Protein AF-A0A161MCK2-F1 (afdb_monomer_lite)

Foldseek 3Di:
DVQQVAAEEEAEDEPPDDPLVVVLSVLQCVLSVHHYDYYYCHVVLVVVQVVVCVVPVDRQDAVVRVGDPVSNVVSVLSSQQSQLVVQVVCQACVCVVVVHDDGHFQEAADACVCVVVVVDRVNGSNDTRYYPRHDPDPVVVLVVLVVCCVVSVRVSSVVVSPDDPD

InterPro domains:
  IPR003694 NAD(+) synthetase [PTHR23090] (1-166)
  IPR003694 NAD(+) synthetase [cd00553] (5-166)
  IPR014729 Rossmann-like alpha/beta/alpha sandwich fold [G3DSA:3.40.50.620] (1-166)
  IPR022310 NAD/GMP synthase [PF02540] (7-144)

Radius of gyration: 17.6 Å; chains: 1; bounding box: 42×34×46 Å

Structure (mmCIF, N/CA/C/O backbone):
data_AF-A0A161MCK2-F1
#
_entry.id   AF-A0A161MCK2-F1
#
loop_
_atom_site.group_PDB
_atom_site.id
_atom_site.type_symbol
_atom_site.label_atom_id
_atom_site.label_alt_id
_atom_site.label_comp_id
_atom_site.label_asym_id
_atom_site.label_entity_id
_atom_site.label_seq_id
_atom_site.pdbx_PDB_ins_code
_atom_site.Cartn_x
_atom_site.Cartn_y
_atom_site.Cartn_z
_atom_site.occupancy
_atom_site.B_iso_or_equiv
_atom_site.auth_seq_id
_atom_site.auth_comp_id
_atom_site.auth_asym_id
_atom_site.auth_atom_id
_atom_site.pdbx_PDB_model_num
ATOM 1 N N . GLU A 1 1 ? 3.777 -1.982 -22.006 1.00 86.25 1 GLU A N 1
ATOM 2 C CA . GLU A 1 1 ? 2.713 -2.972 -22.307 1.00 86.25 1 GLU A CA 1
ATOM 3 C C . GLU A 1 1 ? 2.722 -4.190 -21.374 1.00 86.25 1 GLU A C 1
ATOM 5 O O . GLU A 1 1 ? 1.707 -4.445 -20.737 1.00 86.25 1 GLU A O 1
ATOM 10 N N . LEU A 1 2 ? 3.836 -4.929 -21.245 1.00 96.38 2 LEU A N 1
ATOM 11 C CA . LEU A 1 2 ? 3.907 -6.125 -20.385 1.00 96.38 2 LEU A CA 1
ATOM 12 C C . LEU A 1 2 ? 3.595 -5.834 -18.906 1.00 96.38 2 LEU A C 1
ATOM 14 O O . LEU A 1 2 ? 2.805 -6.552 -18.296 1.00 96.38 2 LEU A O 1
ATOM 18 N N . CYS A 1 3 ? 4.174 -4.762 -18.352 1.00 97.06 3 CYS A N 1
ATOM 19 C CA . CYS A 1 3 ? 3.998 -4.368 -16.952 1.00 97.06 3 CYS A CA 1
ATOM 20 C C . CYS A 1 3 ? 2.513 -4.279 -16.561 1.00 97.06 3 CYS A C 1
ATOM 22 O O . CYS A 1 3 ? 2.099 -4.922 -15.609 1.00 97.06 3 CYS A O 1
ATOM 24 N N . GLY A 1 4 ? 1.666 -3.622 -17.355 1.00 95.69 4 GLY A N 1
ATOM 25 C CA . GLY A 1 4 ? 0.238 -3.456 -17.053 1.00 95.69 4 GLY A CA 1
ATOM 26 C C . GLY A 1 4 ? -0.587 -4.745 -17.084 1.00 95.69 4 GLY A C 1
ATOM 27 O O . GLY A 1 4 ? -1.711 -4.772 -16.581 1.00 95.69 4 GLY A O 1
ATOM 28 N N . ARG A 1 5 ? -0.044 -5.835 -17.642 1.00 95.19 5 ARG A N 1
ATOM 29 C CA . ARG A 1 5 ? -0.679 -7.162 -17.610 1.00 95.19 5 ARG A CA 1
ATOM 30 C C . ARG A 1 5 ? -0.344 -7.943 -16.336 1.00 95.19 5 ARG A C 1
ATOM 32 O O . ARG A 1 5 ? -1.135 -8.819 -15.969 1.00 95.19 5 ARG A O 1
ATOM 39 N N . LEU A 1 6 ? 0.793 -7.641 -15.703 1.00 96.31 6 LEU A N 1
ATOM 40 C CA . LEU A 1 6 ? 1.374 -8.394 -14.584 1.00 96.31 6 LEU A CA 1
ATOM 41 C C . LEU A 1 6 ? 1.360 -7.624 -13.262 1.00 96.31 6 LEU A C 1
ATOM 43 O O . LEU A 1 6 ? 1.133 -8.211 -12.211 1.00 96.31 6 LEU A O 1
ATOM 47 N N . PHE A 1 7 ? 1.598 -6.318 -13.312 1.00 97.81 7 PHE A N 1
ATOM 48 C CA . PHE A 1 7 ? 1.810 -5.478 -12.150 1.00 97.81 7 PHE A CA 1
ATOM 49 C C . PHE A 1 7 ? 0.631 -4.534 -11.940 1.00 97.81 7 PHE A C 1
ATOM 51 O O . PHE A 1 7 ? 0.301 -3.698 -12.788 1.00 97.81 7 PHE A O 1
ATOM 58 N N . PHE A 1 8 ? -0.008 -4.696 -10.787 1.00 98.12 8 PHE A N 1
ATOM 59 C CA . PHE A 1 8 ? -1.157 -3.923 -10.351 1.00 98.12 8 PHE A CA 1
ATOM 60 C C . PHE A 1 8 ? -0.716 -3.066 -9.173 1.00 98.12 8 PHE A C 1
ATOM 62 O O . PHE A 1 8 ? -0.243 -3.584 -8.164 1.00 98.12 8 PHE A O 1
ATOM 69 N N . THR A 1 9 ? -0.862 -1.755 -9.306 1.00 98.19 9 THR A N 1
ATOM 70 C CA . THR A 1 9 ? -0.542 -0.799 -8.248 1.00 98.19 9 THR A CA 1
ATOM 71 C C . THR A 1 9 ? -1.832 -0.212 -7.696 1.00 98.19 9 THR A C 1
ATOM 73 O O . THR A 1 9 ? -2.781 0.042 -8.438 1.00 98.19 9 THR A O 1
ATOM 76 N N . CYS A 1 10 ? -1.888 -0.008 -6.382 1.00 97.50 10 CYS A N 1
ATOM 77 C CA . CYS A 1 10 ? -3.063 0.548 -5.726 1.00 97.50 10 CYS A CA 1
ATOM 78 C C . CYS A 1 10 ? -2.655 1.640 -4.739 1.00 97.50 10 CYS A C 1
ATOM 80 O O . CYS A 1 10 ? -1.933 1.377 -3.779 1.00 97.50 10 CYS A O 1
ATOM 82 N N . TYR A 1 11 ? -3.129 2.862 -4.971 1.00 97.69 11 TYR A N 1
ATOM 83 C CA . TYR A 1 11 ? -3.007 3.958 -4.019 1.00 97.69 11 TYR A CA 1
ATOM 84 C C . TYR A 1 11 ? -4.261 4.012 -3.138 1.00 97.69 11 TYR A C 1
ATOM 86 O O . TYR A 1 11 ? -5.373 4.194 -3.638 1.00 97.69 11 TYR A O 1
ATOM 94 N N . MET A 1 12 ? -4.080 3.849 -1.826 1.00 97.31 12 MET A N 1
ATOM 95 C CA . MET A 1 12 ? -5.170 3.751 -0.846 1.00 97.31 12 MET A CA 1
ATOM 96 C C . MET A 1 12 ? -5.195 4.980 0.067 1.00 97.31 12 MET A C 1
ATOM 98 O O . MET A 1 12 ? -4.556 5.009 1.128 1.00 97.31 12 MET A O 1
ATOM 102 N N . ALA A 1 13 ? -5.933 5.995 -0.376 1.00 95.31 13 ALA A N 1
ATOM 103 C CA . ALA A 1 13 ? -6.046 7.296 0.268 1.00 95.31 13 ALA A CA 1
ATOM 104 C C . ALA A 1 13 ? -6.935 7.259 1.519 1.00 95.31 13 ALA A C 1
ATOM 106 O O . ALA A 1 13 ? -7.896 6.489 1.602 1.00 95.31 13 ALA A O 1
ATOM 107 N N . THR A 1 14 ? -6.660 8.167 2.449 1.00 91.62 14 THR A N 1
ATOM 108 C CA . THR A 1 14 ? -7.556 8.559 3.547 1.00 91.62 14 THR A CA 1
ATOM 109 C C . THR A 1 14 ? -7.849 10.057 3.462 1.00 91.62 14 THR A C 1
ATOM 111 O O . THR A 1 14 ? -7.323 10.740 2.584 1.00 91.62 14 THR A O 1
ATOM 114 N N . GLU A 1 15 ? -8.679 10.593 4.360 1.00 81.94 15 GLU A N 1
ATOM 115 C CA . GLU A 1 15 ? -9.011 12.035 4.398 1.00 81.94 15 GLU A CA 1
ATOM 116 C C . GLU A 1 15 ? -7.775 12.926 4.584 1.00 81.94 15 GLU A C 1
ATOM 118 O O . GLU A 1 15 ? -7.763 14.067 4.139 1.00 81.94 15 GLU A O 1
ATOM 123 N N . ASN A 1 16 ? -6.715 12.378 5.183 1.00 82.62 16 ASN A N 1
ATOM 124 C CA . ASN A 1 16 ? -5.468 13.087 5.462 1.00 82.62 16 ASN A CA 1
ATOM 125 C C . ASN A 1 16 ? -4.393 12.871 4.382 1.00 82.62 16 ASN A C 1
ATOM 127 O O . ASN A 1 16 ? -3.264 13.331 4.534 1.00 82.62 16 ASN A O 1
ATOM 131 N N . SER A 1 17 ? -4.688 12.118 3.318 1.00 86.12 17 SER A N 1
ATOM 132 C CA . SER A 1 17 ? -3.724 11.868 2.244 1.00 86.12 17 SER A CA 1
ATOM 133 C C . SER A 1 17 ? -3.591 13.082 1.324 1.00 86.12 17 SER A C 1
ATOM 135 O O . SER A 1 17 ? -4.589 13.608 0.836 1.00 86.12 17 SER A O 1
ATOM 137 N N . SER A 1 18 ? -2.355 13.510 1.055 1.00 84.69 18 SER A N 1
ATOM 138 C CA . SER A 1 18 ? -2.094 14.667 0.195 1.00 84.69 18 SER A CA 1
ATOM 139 C C . SER A 1 18 ? -2.336 14.373 -1.287 1.00 84.69 18 SER A C 1
ATOM 141 O O . SER A 1 18 ? -2.066 13.274 -1.782 1.00 84.69 18 SER A O 1
ATOM 143 N N . THR A 1 19 ? -2.768 15.400 -2.023 1.00 89.19 19 THR A N 1
ATOM 144 C CA . THR A 1 19 ? -2.870 15.372 -3.491 1.00 89.19 19 THR A CA 1
ATOM 145 C C . THR A 1 19 ? -1.544 15.008 -4.147 1.00 89.19 19 THR A C 1
ATOM 147 O O . THR A 1 19 ? -1.526 14.298 -5.150 1.00 89.19 19 THR A O 1
ATOM 150 N N . ASP A 1 20 ? -0.432 15.424 -3.544 1.00 92.12 20 ASP A N 1
ATOM 151 C CA . ASP A 1 20 ? 0.895 15.272 -4.130 1.00 92.12 20 ASP A CA 1
ATOM 152 C C . ASP A 1 20 ? 1.393 13.827 -4.064 1.00 92.12 20 ASP A C 1
ATOM 154 O O . ASP A 1 20 ? 1.949 13.315 -5.033 1.00 92.12 20 ASP A O 1
ATOM 158 N N . THR A 1 21 ? 1.168 13.126 -2.944 1.00 93.38 21 THR A N 1
ATOM 159 C CA . THR A 1 21 ? 1.534 11.699 -2.839 1.00 93.38 21 THR A CA 1
ATOM 160 C C . THR A 1 21 ? 0.726 10.851 -3.814 1.00 93.38 21 THR A C 1
ATOM 162 O O . THR A 1 21 ? 1.275 9.959 -4.463 1.00 93.38 21 THR A O 1
ATOM 165 N N . LYS A 1 22 ? -0.558 11.181 -3.976 1.00 94.19 22 LYS A N 1
ATOM 166 C CA . LYS A 1 22 ? -1.441 10.564 -4.962 1.00 94.19 22 LYS A CA 1
ATOM 167 C C . LYS A 1 22 ? -0.955 10.813 -6.394 1.00 94.19 22 LYS A C 1
ATOM 169 O O . LYS A 1 22 ? -0.858 9.872 -7.181 1.00 94.19 22 LYS A O 1
ATOM 174 N N . ALA A 1 23 ? -0.613 12.059 -6.723 1.00 96.12 23 ALA A N 1
ATOM 175 C CA . ALA A 1 23 ? -0.117 12.437 -8.043 1.00 96.12 23 ALA A CA 1
ATOM 176 C C . ALA A 1 23 ? 1.194 11.714 -8.391 1.00 96.12 23 ALA A C 1
ATOM 178 O O . ALA A 1 23 ? 1.288 11.120 -9.465 1.00 96.12 23 ALA A O 1
ATOM 179 N N . ARG A 1 24 ? 2.156 11.670 -7.458 1.00 96.38 24 ARG A N 1
ATOM 180 C CA . ARG A 1 24 ? 3.426 10.946 -7.635 1.00 96.38 24 ARG A CA 1
ATOM 181 C C . ARG A 1 24 ? 3.215 9.450 -7.873 1.00 96.38 24 ARG A C 1
ATOM 183 O O . ARG A 1 24 ? 3.829 8.885 -8.774 1.00 96.38 24 ARG A O 1
ATOM 190 N N . ALA A 1 25 ? 2.321 8.807 -7.115 1.00 97.31 25 ALA A N 1
ATOM 191 C CA . ALA A 1 25 ? 2.007 7.388 -7.299 1.00 97.31 25 ALA A CA 1
ATOM 192 C C . ALA A 1 25 ? 1.417 7.102 -8.690 1.00 97.31 25 ALA A C 1
ATOM 194 O O . ALA A 1 25 ? 1.837 6.158 -9.366 1.00 97.31 25 ALA A O 1
ATOM 195 N N . LYS A 1 26 ? 0.492 7.953 -9.145 1.00 97.62 26 LYS A N 1
ATOM 196 C CA . LYS A 1 26 ? -0.111 7.858 -10.478 1.00 97.62 26 LYS A CA 1
ATOM 197 C C . LYS A 1 26 ? 0.918 8.059 -11.589 1.00 97.62 26 LYS A C 1
ATOM 199 O O . LYS A 1 26 ? 0.955 7.280 -12.540 1.00 97.62 26 LYS A O 1
ATOM 204 N N . GLN A 1 27 ? 1.764 9.081 -11.468 1.00 97.69 27 GLN A N 1
ATOM 205 C CA . GLN A 1 27 ? 2.824 9.372 -12.434 1.00 97.69 27 GLN A CA 1
ATOM 206 C C . GLN A 1 27 ? 3.836 8.226 -12.527 1.00 97.69 27 GLN A C 1
ATOM 208 O O . GLN A 1 27 ? 4.166 7.803 -13.633 1.00 97.69 27 GLN A O 1
ATOM 213 N N . LEU A 1 28 ? 4.268 7.666 -11.393 1.00 98.06 28 LEU A N 1
ATOM 214 C CA . LEU A 1 28 ? 5.155 6.503 -11.382 1.00 98.06 28 LEU A CA 1
ATOM 215 C C . LEU A 1 28 ? 4.507 5.293 -12.045 1.00 98.06 28 LEU A C 1
ATOM 217 O O . LEU A 1 28 ? 5.137 4.651 -12.881 1.00 98.06 28 LEU A O 1
ATOM 221 N N . SER A 1 29 ? 3.245 5.005 -11.724 1.00 97.69 29 SER A N 1
ATOM 222 C CA . SER A 1 29 ? 2.510 3.909 -12.356 1.00 97.69 29 SER A CA 1
ATOM 223 C C . SER A 1 29 ? 2.408 4.079 -13.875 1.00 97.69 29 SER A C 1
ATOM 225 O O . SER A 1 29 ? 2.605 3.108 -14.607 1.00 97.69 29 SER A O 1
ATOM 227 N N . HIS A 1 30 ? 2.177 5.307 -14.346 1.00 97.25 30 HIS A N 1
ATOM 228 C CA . HIS A 1 30 ? 2.158 5.629 -15.769 1.00 97.25 30 HIS A CA 1
ATOM 229 C C . HIS A 1 30 ? 3.525 5.396 -16.428 1.00 97.25 30 HIS A C 1
ATOM 231 O O . HIS A 1 30 ? 3.589 4.742 -17.465 1.00 97.25 30 HIS A O 1
ATOM 237 N N . GLN A 1 31 ? 4.616 5.866 -15.813 1.00 97.19 31 GLN A N 1
ATOM 238 C CA . GLN A 1 31 ? 5.975 5.706 -16.349 1.00 97.19 31 GLN A CA 1
ATOM 239 C C . GLN A 1 31 ? 6.410 4.236 -16.426 1.00 97.19 31 GLN A C 1
ATOM 241 O O . GLN A 1 31 ? 6.944 3.805 -17.443 1.00 97.19 31 GLN A O 1
ATOM 246 N N . ILE A 1 32 ? 6.111 3.426 -15.405 1.00 97.31 32 ILE A N 1
ATOM 247 C CA . ILE A 1 32 ? 6.408 1.981 -15.438 1.00 97.31 32 ILE A CA 1
ATOM 248 C C . ILE A 1 32 ? 5.387 1.180 -16.265 1.00 97.31 32 ILE A C 1
ATOM 250 O O . ILE A 1 32 ? 5.599 -0.000 -16.548 1.00 97.31 32 ILE A O 1
ATOM 254 N N . GLY A 1 33 ? 4.255 1.792 -16.623 1.00 97.50 33 GLY A N 1
ATOM 255 C CA . GLY A 1 33 ? 3.170 1.187 -17.389 1.00 97.50 33 GLY A CA 1
ATOM 256 C C . GLY A 1 33 ? 2.396 0.099 -16.643 1.00 97.50 33 GLY A C 1
ATOM 257 O O . GLY A 1 33 ? 2.009 -0.882 -17.279 1.00 97.50 33 GLY A O 1
ATOM 258 N N . SER A 1 34 ? 2.207 0.229 -15.326 1.00 98.00 34 SER A N 1
ATOM 259 C CA . SER A 1 34 ? 1.426 -0.713 -14.506 1.00 98.00 34 SER A CA 1
ATOM 260 C C . SER A 1 34 ? -0.076 -0.416 -14.554 1.00 98.00 34 SER A C 1
ATOM 262 O O . SER A 1 34 ? -0.501 0.657 -14.976 1.00 98.00 34 SER A O 1
ATOM 264 N N . TYR A 1 35 ? -0.911 -1.365 -14.120 1.00 97.44 35 TYR A N 1
ATOM 265 C CA . TYR A 1 35 ? -2.340 -1.099 -13.955 1.00 97.44 35 TYR A CA 1
ATOM 266 C C . TYR A 1 35 ? -2.585 -0.383 -12.622 1.00 97.44 35 TYR A C 1
ATOM 268 O O . TYR A 1 35 ? -2.406 -0.993 -11.567 1.00 97.44 35 TYR A O 1
ATOM 276 N N . HIS A 1 36 ? -2.989 0.889 -12.669 1.00 97.75 36 HIS A N 1
ATOM 277 C CA . HIS A 1 36 ? -3.199 1.715 -11.478 1.00 97.75 36 HIS A CA 1
ATOM 278 C C . HIS A 1 36 ? -4.657 1.742 -11.024 1.00 97.75 36 HIS A C 1
ATOM 280 O O . HIS A 1 36 ? -5.553 2.017 -11.823 1.00 97.75 36 HIS A O 1
ATOM 286 N N . SER A 1 37 ? -4.873 1.571 -9.723 1.00 96.81 37 SER A N 1
ATOM 287 C CA . SER A 1 37 ? -6.143 1.855 -9.058 1.00 96.81 37 SER A CA 1
ATOM 288 C C . SER A 1 37 ? -5.940 2.888 -7.953 1.00 96.81 37 SER A C 1
ATOM 290 O O . SER A 1 37 ? -5.003 2.795 -7.163 1.00 96.81 37 SER A O 1
ATOM 292 N N . GLU A 1 38 ? -6.868 3.829 -7.841 1.00 96.12 38 GLU A N 1
ATOM 293 C CA . GLU A 1 38 ? -6.918 4.807 -6.755 1.00 96.12 38 GLU A CA 1
ATOM 294 C C . GLU A 1 38 ? -8.207 4.574 -5.970 1.00 96.12 38 GLU A C 1
ATOM 296 O O . GLU A 1 38 ? -9.296 4.635 -6.540 1.00 96.12 38 GLU A O 1
ATOM 301 N N . ILE A 1 39 ? -8.101 4.303 -4.671 1.00 96.06 39 ILE A N 1
ATOM 302 C CA . ILE A 1 39 ? -9.265 4.088 -3.806 1.00 96.06 39 ILE A CA 1
ATOM 303 C C . ILE A 1 39 ? -9.193 4.979 -2.572 1.00 96.06 39 ILE A C 1
ATOM 305 O O . ILE A 1 39 ? -8.113 5.351 -2.113 1.00 96.06 39 ILE A O 1
ATOM 309 N N . ASN A 1 40 ? -10.358 5.298 -2.018 1.00 96.12 40 ASN A N 1
ATOM 310 C CA . ASN A 1 40 ? -10.483 5.957 -0.727 1.00 96.12 40 ASN A CA 1
ATOM 311 C C . ASN A 1 40 ? -10.998 4.935 0.295 1.00 96.12 40 ASN A C 1
ATOM 313 O O . ASN A 1 40 ? -12.053 4.335 0.089 1.00 96.12 40 ASN A O 1
ATOM 317 N N . ILE A 1 41 ? -10.252 4.725 1.382 1.00 96.94 41 ILE A N 1
ATOM 318 C CA . ILE A 1 41 ? -10.604 3.746 2.423 1.00 96.94 41 ILE A CA 1
ATOM 319 C C . ILE A 1 41 ? -11.293 4.378 3.642 1.00 96.94 41 ILE A C 1
ATOM 321 O O . ILE A 1 41 ? -11.621 3.664 4.591 1.00 96.94 41 ILE A O 1
ATOM 325 N N . SER A 1 42 ? -11.531 5.694 3.642 1.00 95.50 42 SER A N 1
ATOM 326 C CA . SER A 1 42 ? -12.107 6.420 4.780 1.00 95.50 42 SER A CA 1
ATOM 327 C C . SER A 1 42 ? -13.479 5.880 5.170 1.00 95.50 42 SER A C 1
ATOM 329 O O . SER A 1 42 ? -13.760 5.747 6.355 1.00 95.50 42 SER A O 1
ATOM 331 N N . GLY A 1 43 ? -14.301 5.471 4.198 1.00 96.31 43 GLY A N 1
ATOM 332 C CA . GLY A 1 43 ? -15.593 4.833 4.472 1.00 96.31 43 GLY A CA 1
ATOM 333 C C . GLY A 1 43 ? -15.463 3.541 5.290 1.00 96.31 43 GLY A C 1
ATOM 334 O O . GLY A 1 43 ? -16.165 3.366 6.286 1.00 96.31 43 GLY A O 1
ATOM 335 N N . ALA A 1 44 ? -14.519 2.667 4.926 1.00 97.19 44 ALA A N 1
ATOM 336 C CA . ALA A 1 44 ? -14.268 1.414 5.642 1.00 97.19 44 ALA A CA 1
ATOM 337 C C . ALA A 1 44 ? -13.695 1.659 7.047 1.00 97.19 44 ALA A C 1
ATOM 339 O O . ALA A 1 44 ? -14.115 1.029 8.017 1.00 97.19 44 ALA A O 1
ATOM 340 N N . VAL A 1 45 ? -12.775 2.618 7.177 1.00 96.50 45 VAL A N 1
ATOM 341 C CA . VAL A 1 45 ? -12.210 3.027 8.473 1.00 96.50 45 VAL A CA 1
ATOM 342 C C . VAL A 1 45 ? -13.305 3.585 9.386 1.00 96.50 45 VAL A C 1
ATOM 344 O O . VAL A 1 45 ? -13.424 3.155 10.534 1.00 96.50 45 VAL A O 1
ATOM 347 N N . SER A 1 46 ? -14.147 4.480 8.873 1.00 96.00 46 SER A N 1
ATOM 348 C CA . SER A 1 46 ? -15.268 5.065 9.613 1.00 96.00 46 SER A CA 1
ATOM 349 C C . SER A 1 46 ? -16.278 4.012 10.057 1.00 96.00 46 SER A C 1
ATOM 351 O O . SER A 1 46 ? -16.744 4.061 11.194 1.00 96.00 46 SER A O 1
ATOM 353 N N . ALA A 1 47 ? -16.580 3.019 9.215 1.00 97.31 47 ALA A N 1
ATOM 354 C CA . ALA A 1 47 ? -17.447 1.906 9.593 1.00 97.31 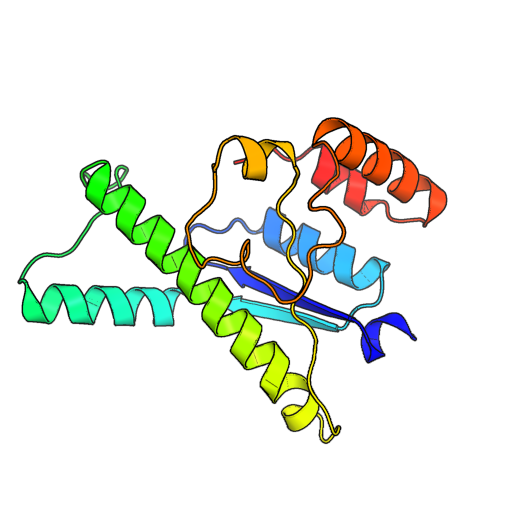47 ALA A CA 1
ATOM 355 C C . ALA A 1 47 ? -16.883 1.121 10.792 1.00 97.31 47 ALA A C 1
ATOM 357 O O . ALA A 1 47 ? -17.600 0.887 11.764 1.00 97.31 47 ALA A O 1
ATOM 358 N N . MET A 1 48 ? -15.586 0.797 10.774 1.00 96.25 48 MET A N 1
ATOM 359 C CA . MET A 1 48 ? -14.915 0.093 11.877 1.00 96.25 48 MET A CA 1
ATOM 360 C C . MET A 1 48 ? -14.949 0.899 13.185 1.00 96.25 48 MET A C 1
ATOM 362 O O . MET A 1 48 ? -15.254 0.355 14.247 1.00 96.25 48 MET A O 1
ATOM 366 N N . LEU A 1 49 ? -14.678 2.206 13.119 1.00 95.81 49 LEU A N 1
ATOM 367 C CA . LEU A 1 49 ? -14.720 3.086 14.292 1.00 95.81 49 LEU A CA 1
ATOM 368 C C . LEU A 1 49 ? -16.146 3.279 14.827 1.00 95.81 49 LEU A C 1
ATOM 370 O O . LEU A 1 49 ? -16.340 3.363 16.039 1.00 95.81 49 LEU A O 1
ATOM 374 N N . ASN A 1 50 ? -17.152 3.305 13.950 1.00 97.06 50 ASN A N 1
ATOM 375 C CA . ASN A 1 50 ? -18.554 3.396 14.356 1.00 97.06 50 ASN A CA 1
ATOM 376 C C . ASN A 1 50 ? -19.021 2.139 15.101 1.00 97.06 50 ASN A C 1
ATOM 378 O O . ASN A 1 50 ? -19.751 2.272 16.080 1.00 97.06 50 ASN A O 1
ATOM 382 N N . ILE A 1 51 ? -18.572 0.942 14.705 1.00 97.56 51 ILE A N 1
ATOM 383 C CA . ILE A 1 51 ? -18.859 -0.301 15.444 1.00 97.56 51 ILE A CA 1
ATOM 384 C C . ILE A 1 51 ? -18.294 -0.217 16.869 1.00 97.56 51 ILE A C 1
ATOM 386 O O . ILE A 1 51 ? -18.998 -0.508 17.835 1.00 97.56 51 ILE A O 1
ATOM 390 N N . PHE A 1 52 ? -17.048 0.241 17.017 1.00 97.06 52 PHE A N 1
ATOM 391 C CA . PHE A 1 52 ? -16.437 0.446 18.333 1.00 97.06 52 PHE A CA 1
ATOM 392 C C . PHE A 1 52 ? -17.226 1.454 19.182 1.00 97.06 52 PHE A C 1
ATOM 394 O O . PHE A 1 52 ? -17.491 1.206 20.361 1.00 97.06 52 PHE A O 1
ATOM 401 N N . ALA A 1 53 ? -17.639 2.572 18.581 1.00 97.19 53 ALA A N 1
ATOM 402 C CA . ALA A 1 53 ? -18.403 3.608 19.267 1.00 97.19 53 ALA A CA 1
ATOM 403 C C . ALA A 1 53 ? -19.799 3.137 19.692 1.00 97.19 53 ALA A C 1
ATOM 405 O O . ALA A 1 53 ? -20.257 3.509 20.769 1.00 97.19 53 ALA A O 1
ATOM 406 N N . LEU A 1 54 ? -20.458 2.301 18.885 1.00 97.69 54 LEU A N 1
ATOM 407 C CA . LEU A 1 54 ? -21.773 1.743 19.205 1.00 97.69 54 LEU A CA 1
ATOM 408 C C . LEU A 1 54 ? -21.733 0.867 20.465 1.00 97.69 54 LEU A C 1
ATOM 410 O O . LEU A 1 54 ? -22.654 0.918 21.271 1.00 97.69 54 LEU A O 1
ATOM 414 N N . ILE A 1 55 ? -20.664 0.086 20.641 1.00 97.38 55 ILE A N 1
ATOM 415 C CA . ILE A 1 55 ? -20.523 -0.847 21.770 1.00 97.38 55 ILE A CA 1
ATOM 416 C C . ILE A 1 55 ? -20.019 -0.137 23.031 1.00 97.38 55 ILE A C 1
ATOM 418 O O . ILE A 1 55 ? -20.452 -0.449 24.135 1.00 97.38 55 ILE A O 1
ATOM 422 N N . THR A 1 56 ? -19.080 0.799 22.884 1.00 97.31 56 THR A N 1
ATOM 423 C CA . THR A 1 56 ? -18.382 1.410 24.030 1.00 97.31 56 THR A CA 1
ATOM 424 C C . THR A 1 56 ? -18.941 2.766 24.449 1.00 97.31 56 THR A C 1
ATOM 426 O O . THR A 1 56 ? -18.589 3.264 25.515 1.00 97.31 56 THR A O 1
ATOM 429 N N . GLY A 1 57 ? -19.744 3.412 23.598 1.00 96.88 57 GLY A N 1
ATOM 430 C CA . GLY A 1 57 ? -20.147 4.811 23.758 1.00 96.88 57 GLY A CA 1
ATOM 431 C C . GLY A 1 57 ? -19.013 5.824 23.536 1.00 96.88 57 GLY A C 1
ATOM 432 O O . GLY A 1 57 ? -19.250 7.028 23.610 1.00 96.88 57 GLY A O 1
ATOM 433 N N . MET A 1 58 ? -17.785 5.374 23.244 1.00 95.81 58 MET A N 1
ATOM 434 C CA . MET A 1 58 ? -16.610 6.232 23.079 1.00 95.81 58 MET A CA 1
ATOM 435 C C . MET A 1 58 ? -16.207 6.365 21.609 1.00 95.81 58 MET A C 1
ATOM 437 O O . MET A 1 58 ? -16.106 5.379 20.881 1.00 95.81 58 MET A O 1
ATOM 441 N N . ARG A 1 59 ? -15.912 7.595 21.173 1.00 94.88 59 ARG A N 1
ATOM 442 C CA . ARG A 1 59 ? -15.374 7.882 19.833 1.00 94.88 59 ARG A CA 1
ATOM 443 C C . ARG A 1 59 ? -13.909 8.315 19.938 1.00 94.88 59 ARG A C 1
ATOM 445 O O . ARG A 1 59 ? -13.677 9.426 20.417 1.00 94.88 59 ARG A O 1
ATOM 452 N N . PRO A 1 60 ? -12.949 7.484 19.487 1.00 95.12 60 PRO A N 1
ATOM 453 C CA . PRO A 1 60 ? -11.539 7.858 19.448 1.00 95.12 60 PRO A CA 1
ATOM 454 C C . PRO A 1 60 ? -11.310 9.124 18.616 1.00 95.12 60 PRO A C 1
ATOM 456 O O . PRO A 1 60 ? -11.977 9.326 17.598 1.00 95.12 60 PRO A O 1
ATOM 459 N N . ARG A 1 61 ? -10.359 9.965 19.031 1.00 93.50 61 ARG A N 1
ATOM 460 C CA . ARG A 1 61 ? -9.987 11.200 18.318 1.00 93.50 61 ARG A CA 1
ATOM 461 C C . ARG A 1 61 ? -8.502 11.237 17.978 1.00 93.50 61 ARG A C 1
ATOM 463 O O . ARG A 1 61 ? -7.674 10.620 18.645 1.00 93.50 61 ARG A O 1
ATOM 470 N N . PHE A 1 62 ? -8.149 11.950 16.908 1.00 91.38 62 PHE A N 1
ATOM 471 C CA . PHE A 1 62 ? -6.742 12.174 16.569 1.00 91.38 62 PHE A CA 1
ATOM 472 C C . PHE A 1 62 ? -6.167 13.188 17.553 1.00 91.38 62 PHE A C 1
ATOM 474 O O . PHE A 1 62 ? -6.908 14.004 18.104 1.00 91.38 62 PHE A O 1
ATOM 481 N N . SER A 1 63 ? -4.848 13.188 17.751 1.00 90.88 63 SER A N 1
ATOM 482 C CA . SER A 1 63 ? -4.208 14.130 18.681 1.00 90.88 63 SER A CA 1
ATOM 483 C C . SER A 1 63 ? -4.474 15.593 18.318 1.00 90.88 63 SER A C 1
ATOM 485 O O . SER A 1 63 ? -4.727 16.403 19.202 1.00 90.88 63 SER A O 1
ATOM 487 N N . VAL A 1 64 ? -4.551 15.911 17.020 1.00 90.81 64 VAL A N 1
ATOM 488 C CA . VAL A 1 64 ? -4.936 17.246 16.516 1.00 90.81 64 VAL A CA 1
ATOM 489 C C . VAL A 1 64 ? -6.377 17.650 16.867 1.00 90.81 64 VAL A C 1
ATOM 491 O O . VAL A 1 64 ? -6.728 18.822 16.796 1.00 90.81 64 VAL A O 1
ATOM 494 N N . HIS A 1 65 ? -7.211 16.692 17.274 1.00 91.12 65 HIS A N 1
ATOM 495 C CA . HIS A 1 65 ? -8.595 16.887 17.715 1.00 91.12 65 HIS A CA 1
ATOM 496 C C . HIS A 1 65 ? -8.776 16.570 19.212 1.00 91.12 65 HIS A C 1
ATOM 498 O O . HIS A 1 65 ? -9.883 16.255 19.657 1.00 91.12 65 HIS A O 1
ATOM 504 N N . GLY A 1 66 ? -7.688 16.622 19.990 1.00 92.69 66 GLY A N 1
ATOM 505 C CA . GLY A 1 66 ? -7.702 16.438 21.443 1.00 92.69 66 GLY A CA 1
ATOM 506 C C . GLY A 1 66 ? -7.752 14.983 21.920 1.00 92.69 66 GLY A C 1
ATOM 507 O O . GLY A 1 66 ? -8.035 14.750 23.091 1.00 92.69 66 GLY A O 1
ATOM 508 N N . GLY A 1 67 ? -7.505 14.004 21.045 1.00 94.75 67 GLY A N 1
ATOM 509 C CA . GLY A 1 67 ? -7.404 12.597 21.441 1.00 94.75 67 GLY A CA 1
ATOM 510 C C . GLY A 1 67 ? -6.057 12.239 22.069 1.00 94.75 67 GLY A C 1
ATOM 511 O O . GLY A 1 67 ? -5.018 12.829 21.758 1.00 94.75 67 GLY A O 1
ATOM 512 N N . SER A 1 68 ? -6.056 11.228 22.935 1.00 97.06 68 SER A N 1
ATOM 513 C CA . SER A 1 68 ? -4.833 10.718 23.559 1.00 97.06 68 SER A CA 1
ATOM 514 C C . SER A 1 68 ? -3.880 10.068 22.537 1.00 97.06 68 SER A C 1
ATOM 516 O O . SER A 1 68 ? -4.313 9.619 21.468 1.00 97.06 68 SER A O 1
ATOM 518 N N . PRO A 1 69 ? -2.579 9.919 22.861 1.00 96.69 69 PRO A N 1
ATOM 519 C CA . PRO A 1 69 ? -1.638 9.184 22.011 1.00 96.69 69 PRO A CA 1
ATOM 520 C C . PRO A 1 69 ? -2.109 7.761 21.677 1.00 96.69 69 PRO A C 1
ATOM 522 O O . PRO A 1 69 ? -1.895 7.277 20.568 1.00 96.69 69 PRO A O 1
ATOM 525 N N . ARG A 1 70 ? -2.808 7.105 22.616 1.00 97.19 70 ARG A N 1
ATOM 526 C CA . ARG A 1 70 ? -3.378 5.765 22.425 1.00 97.19 70 ARG A CA 1
ATOM 527 C C . ARG A 1 70 ? -4.476 5.759 21.363 1.00 97.19 70 ARG A C 1
ATOM 529 O O . ARG A 1 70 ? -4.469 4.880 20.507 1.00 97.19 70 ARG A O 1
ATOM 536 N N . GLU A 1 71 ? -5.406 6.709 21.418 1.00 96.62 71 GLU A N 1
ATOM 537 C CA . GLU A 1 71 ? -6.487 6.826 20.429 1.00 96.62 71 GLU A CA 1
ATOM 538 C C . GLU A 1 71 ? -5.936 7.124 19.038 1.00 96.62 71 GLU A C 1
ATOM 540 O O . GLU A 1 71 ? -6.296 6.456 18.068 1.00 96.62 71 GLU A O 1
ATOM 545 N N . CYS A 1 72 ? -5.010 8.081 18.956 1.00 95.19 72 CYS A N 1
ATOM 546 C CA . CYS A 1 72 ? -4.371 8.472 17.708 1.00 95.19 72 CYS A CA 1
ATOM 547 C C . CYS A 1 72 ? -3.653 7.279 17.059 1.00 95.19 72 CYS A C 1
ATOM 549 O O . CYS A 1 72 ? -3.904 6.964 15.893 1.00 95.19 72 CYS A O 1
ATOM 551 N N . LEU A 1 73 ? -2.845 6.549 17.836 1.00 96.06 73 LEU A N 1
ATOM 552 C CA . LEU A 1 73 ? -2.154 5.346 17.372 1.00 96.06 73 LEU A CA 1
ATOM 553 C C . LEU A 1 73 ? -3.135 4.240 16.962 1.00 96.06 73 LEU A C 1
ATOM 555 O O . LEU A 1 73 ? -2.945 3.594 15.933 1.00 96.06 73 LEU A O 1
ATOM 559 N N . ALA A 1 74 ? -4.206 4.020 17.727 1.00 96.94 74 ALA A N 1
ATOM 560 C CA . ALA A 1 74 ? -5.208 3.010 17.398 1.00 96.94 74 ALA A CA 1
ATOM 561 C C . ALA A 1 74 ? -5.879 3.293 16.045 1.00 96.94 74 ALA A C 1
ATOM 563 O O . ALA A 1 74 ? -6.002 2.387 15.221 1.00 96.94 74 ALA A O 1
ATOM 564 N N . MET A 1 75 ? -6.255 4.543 15.773 1.00 95.69 75 MET A N 1
ATOM 565 C CA . MET A 1 75 ? -6.866 4.918 14.495 1.00 95.69 75 MET A CA 1
ATOM 566 C C . MET A 1 75 ? -5.892 4.855 13.317 1.00 95.69 75 MET A C 1
ATOM 568 O O . MET A 1 75 ? -6.295 4.488 12.211 1.00 95.69 75 MET A O 1
ATOM 572 N N . GLN A 1 76 ? -4.613 5.181 13.526 1.00 95.31 76 GLN A N 1
ATOM 573 C CA . GLN A 1 76 ? -3.574 4.966 12.513 1.00 95.31 76 GLN A CA 1
ATOM 574 C C . GLN A 1 76 ? -3.415 3.471 12.203 1.00 95.31 76 GLN A C 1
ATOM 576 O O . GLN A 1 76 ? -3.422 3.080 11.036 1.00 95.31 76 GLN A O 1
ATOM 581 N N . ASN A 1 77 ? -3.395 2.622 13.234 1.00 97.06 77 ASN A N 1
ATOM 582 C CA . ASN A 1 77 ? -3.311 1.172 13.070 1.00 97.06 77 ASN A CA 1
ATOM 583 C C . ASN A 1 77 ? -4.528 0.596 12.330 1.00 97.06 77 ASN A C 1
ATOM 585 O O . ASN A 1 77 ? -4.371 -0.304 11.507 1.00 97.06 77 ASN A O 1
ATOM 589 N N . VAL A 1 78 ? -5.742 1.099 12.589 1.00 97.31 78 VAL A N 1
ATOM 590 C CA . VAL A 1 78 ? -6.945 0.690 11.839 1.00 97.31 78 VAL A CA 1
ATOM 591 C C . VAL A 1 78 ? -6.792 1.034 10.359 1.00 97.31 78 VAL A C 1
ATOM 593 O O . VAL A 1 78 ? -6.993 0.159 9.522 1.00 97.31 78 VAL A O 1
ATOM 596 N N . GLN A 1 79 ? -6.369 2.256 10.023 1.00 97.06 79 GLN A N 1
ATOM 597 C CA . GLN A 1 79 ? -6.105 2.636 8.629 1.00 97.06 79 GLN A CA 1
ATOM 598 C C . GLN A 1 79 ? -5.062 1.717 7.979 1.00 97.06 79 GLN A C 1
ATOM 600 O O . GLN A 1 79 ? -5.267 1.250 6.860 1.00 97.06 79 GLN A O 1
ATOM 605 N N . ALA A 1 80 ? -3.962 1.426 8.677 1.00 96.81 80 ALA A N 1
ATOM 606 C CA . ALA A 1 80 ? -2.898 0.558 8.180 1.00 96.81 80 ALA A CA 1
ATOM 607 C C . ALA A 1 80 ? -3.399 -0.869 7.881 1.00 96.81 80 ALA A C 1
ATOM 609 O O . ALA A 1 80 ? -3.129 -1.408 6.808 1.00 96.81 80 ALA A O 1
ATOM 610 N N . ARG A 1 81 ? -4.206 -1.455 8.774 1.00 98.25 81 ARG A N 1
ATOM 611 C CA . ARG A 1 81 ? -4.773 -2.803 8.589 1.00 98.25 81 ARG A CA 1
ATOM 612 C C . ARG A 1 81 ? -5.871 -2.861 7.536 1.00 98.25 81 ARG A C 1
ATOM 614 O O . ARG A 1 81 ? -5.946 -3.836 6.796 1.00 98.25 81 ARG A O 1
ATOM 621 N N . VAL A 1 82 ? -6.697 -1.821 7.420 1.00 98.00 82 VAL A N 1
ATOM 622 C CA . VAL A 1 82 ? -7.706 -1.740 6.351 1.00 98.00 82 VAL A CA 1
ATOM 623 C C . VAL A 1 82 ? -7.031 -1.768 4.981 1.00 98.00 82 VAL A C 1
ATOM 625 O O . VAL A 1 82 ? -7.511 -2.470 4.097 1.00 98.00 82 VAL A O 1
ATOM 628 N N . ARG A 1 83 ? -5.885 -1.093 4.805 1.00 98.00 83 ARG A N 1
ATOM 629 C CA . ARG A 1 83 ? -5.120 -1.184 3.548 1.00 98.00 83 ARG A CA 1
ATOM 630 C C . ARG A 1 83 ? -4.689 -2.613 3.229 1.00 98.00 83 ARG A C 1
ATOM 632 O O . ARG A 1 83 ? -4.822 -3.026 2.084 1.00 98.00 83 ARG A O 1
ATOM 639 N N . MET A 1 84 ? -4.242 -3.377 4.226 1.00 98.31 84 MET A N 1
ATOM 640 C CA . MET A 1 84 ? -3.876 -4.786 4.036 1.00 98.31 84 MET A CA 1
ATOM 641 C C . MET A 1 84 ? -5.078 -5.615 3.568 1.00 98.31 84 MET A C 1
ATOM 643 O O . MET A 1 84 ? -4.989 -6.300 2.551 1.00 98.31 84 MET A O 1
ATOM 647 N N . VAL A 1 85 ? -6.232 -5.480 4.233 1.00 98.25 85 VAL A N 1
ATOM 648 C CA . VAL A 1 85 ? -7.469 -6.176 3.832 1.00 98.25 85 VAL A CA 1
ATOM 649 C C . VAL A 1 85 ? -7.853 -5.825 2.392 1.00 98.25 85 VAL A C 1
ATOM 651 O O . VAL A 1 85 ? -8.150 -6.712 1.593 1.00 98.25 85 VAL A O 1
ATOM 654 N N . MET A 1 86 ? -7.794 -4.540 2.033 1.00 97.94 86 MET A N 1
ATOM 655 C CA . MET A 1 86 ? -8.086 -4.084 0.674 1.00 97.94 86 MET A CA 1
ATOM 656 C C . MET A 1 86 ? -7.072 -4.613 -0.348 1.00 97.94 86 MET A C 1
ATOM 658 O O . MET A 1 86 ? -7.469 -4.990 -1.448 1.00 97.94 86 MET A O 1
ATOM 662 N N . ALA A 1 87 ? -5.784 -4.683 0.001 1.00 98.06 87 ALA A N 1
ATOM 663 C CA . ALA A 1 87 ? -4.741 -5.206 -0.879 1.00 98.06 87 ALA A CA 1
ATOM 664 C C . ALA A 1 87 ? -5.005 -6.672 -1.238 1.00 98.06 87 ALA A C 1
ATOM 666 O O . ALA A 1 87 ? -4.991 -7.019 -2.418 1.00 98.06 87 ALA A O 1
ATOM 667 N N . TYR A 1 88 ? -5.328 -7.505 -0.248 1.00 98.50 88 TYR A N 1
ATOM 668 C CA . TYR A 1 88 ? -5.648 -8.916 -0.466 1.00 98.50 88 TYR A CA 1
ATOM 669 C C . TYR A 1 88 ? -6.971 -9.124 -1.209 1.00 98.50 88 TYR A C 1
ATOM 671 O O . TYR A 1 88 ? -7.038 -9.970 -2.100 1.00 98.50 88 TYR A O 1
ATOM 679 N N . LEU A 1 89 ? -7.997 -8.317 -0.922 1.00 98.31 89 LEU A N 1
ATOM 680 C CA . LEU A 1 89 ? -9.253 -8.352 -1.676 1.00 98.31 89 LEU A CA 1
ATOM 681 C C . LEU A 1 89 ? -9.009 -8.076 -3.167 1.00 98.31 89 LEU A C 1
ATOM 683 O O . LEU A 1 89 ? -9.498 -8.799 -4.035 1.00 98.31 89 LEU A O 1
ATOM 687 N N . PHE A 1 90 ? -8.213 -7.049 -3.469 1.00 97.75 90 PHE A N 1
ATOM 688 C CA . PHE A 1 90 ? -7.853 -6.709 -4.842 1.00 97.75 90 PHE A CA 1
ATOM 689 C C . PHE A 1 90 ? -6.977 -7.798 -5.464 1.00 97.75 90 PHE A C 1
ATOM 691 O O . PHE A 1 90 ? -7.208 -8.185 -6.606 1.00 97.75 90 PHE A O 1
ATOM 698 N N . ALA A 1 91 ? -6.013 -8.339 -4.726 1.00 98.00 91 ALA A N 1
ATOM 699 C CA . ALA A 1 91 ? -5.154 -9.402 -5.228 1.00 98.00 91 ALA A CA 1
ATOM 700 C C . ALA A 1 91 ? -5.947 -10.648 -5.652 1.00 98.00 91 ALA A C 1
ATOM 702 O O . ALA A 1 91 ? -5.663 -11.238 -6.695 1.00 98.00 91 ALA A O 1
ATOM 703 N N . GLN A 1 92 ? -6.984 -11.002 -4.892 1.00 98.12 92 GLN A N 1
ATOM 704 C CA . GLN A 1 92 ? -7.838 -12.154 -5.175 1.00 98.12 92 GLN A CA 1
ATOM 705 C C . GLN A 1 92 ? -8.860 -11.893 -6.290 1.00 98.12 92 GLN A C 1
ATOM 707 O O . GLN A 1 92 ? -9.148 -12.802 -7.065 1.00 98.12 92 GLN A O 1
ATOM 712 N N . LEU A 1 93 ? -9.405 -10.674 -6.402 1.00 98.19 93 LEU A N 1
ATOM 713 C CA . LEU A 1 93 ? -10.555 -10.403 -7.278 1.00 98.19 93 LEU A CA 1
ATOM 714 C C . LEU A 1 93 ? -10.266 -9.528 -8.503 1.00 98.19 93 LEU A C 1
ATOM 716 O O . LEU A 1 93 ? -11.088 -9.492 -9.415 1.00 98.19 93 LEU A O 1
ATOM 720 N N . MET A 1 94 ? -9.126 -8.838 -8.595 1.00 96.75 94 MET A N 1
ATOM 721 C CA . MET A 1 94 ? -8.864 -7.925 -9.721 1.00 96.75 94 MET A CA 1
ATOM 722 C C . MET A 1 94 ? -8.718 -8.640 -11.066 1.00 96.75 94 MET A C 1
ATOM 724 O O . MET A 1 94 ? -9.086 -8.076 -12.098 1.00 96.75 94 MET A O 1
ATOM 728 N N . LEU A 1 95 ? -8.175 -9.861 -11.081 1.00 97.19 95 LEU A N 1
ATOM 729 C CA . LEU A 1 95 ? -8.119 -10.671 -12.301 1.00 97.19 95 LEU A CA 1
ATOM 730 C C . LEU A 1 95 ? -9.502 -11.221 -12.657 1.00 97.19 95 LEU A C 1
ATOM 732 O O . LEU A 1 95 ? -9.913 -11.095 -13.811 1.00 97.19 95 LEU A O 1
ATOM 736 N N . TRP A 1 96 ? -10.254 -11.699 -11.662 1.00 97.94 96 TRP A N 1
ATOM 737 C CA . TRP A 1 96 ? -11.645 -12.124 -11.831 1.00 97.94 96 TRP A CA 1
ATOM 738 C C . TRP A 1 96 ? -12.523 -11.012 -12.426 1.00 97.94 96 TRP A C 1
ATOM 740 O O . TRP A 1 96 ? -13.188 -11.233 -13.435 1.00 97.94 96 TRP A O 1
ATOM 750 N N . ALA A 1 97 ? -12.445 -9.789 -11.891 1.00 96.94 97 ALA A N 1
ATOM 751 C CA . ALA A 1 97 ? -13.188 -8.625 -12.386 1.00 96.94 97 ALA A CA 1
ATOM 752 C C . ALA A 1 97 ? -12.828 -8.250 -13.837 1.00 96.94 97 ALA A C 1
ATOM 754 O O . ALA A 1 97 ? -13.577 -7.546 -14.509 1.00 96.94 97 ALA A O 1
ATOM 755 N N . LYS A 1 98 ? -11.681 -8.727 -14.330 1.00 94.81 98 LYS A N 1
ATOM 756 C CA . LYS A 1 98 ? -11.207 -8.558 -15.707 1.00 94.81 98 LYS A CA 1
ATOM 757 C C . LYS A 1 98 ? -11.441 -9.788 -16.588 1.00 94.81 98 LYS A C 1
ATOM 759 O O . LYS A 1 98 ? -10.885 -9.849 -17.682 1.00 94.81 98 LYS A O 1
ATOM 764 N N . GLY A 1 99 ? -12.197 -10.781 -16.120 1.00 97.06 99 GLY A N 1
ATOM 765 C CA . GLY A 1 99 ? -12.433 -12.028 -16.850 1.00 97.06 99 GLY A CA 1
ATOM 766 C C . GLY A 1 99 ? -11.165 -12.865 -17.056 1.00 97.06 99 GLY A C 1
ATOM 767 O O . GLY A 1 99 ? -11.078 -13.621 -18.020 1.00 97.06 99 GLY A O 1
ATOM 768 N N . ARG A 1 100 ? -10.155 -12.710 -16.188 1.00 96.81 100 ARG A N 1
ATOM 769 C CA . ARG A 1 100 ? -8.891 -13.457 -16.238 1.00 96.81 100 ARG A CA 1
ATOM 770 C C . ARG A 1 100 ? -8.841 -14.493 -15.110 1.00 96.81 100 ARG A C 1
ATOM 772 O O . ARG A 1 100 ? -9.224 -14.170 -13.987 1.00 96.81 100 ARG A O 1
ATOM 779 N N . PRO A 1 101 ? -8.332 -15.708 -15.372 1.00 96.62 101 PRO A N 1
ATOM 780 C CA . PRO A 1 101 ? -8.114 -16.694 -14.321 1.00 96.62 101 PRO A CA 1
ATOM 781 C C . PRO A 1 101 ? -6.931 -16.305 -13.419 1.00 96.62 101 PRO A C 1
ATOM 783 O O . PRO A 1 101 ? -6.037 -15.561 -13.831 1.00 96.62 101 PRO A O 1
ATOM 786 N N . GLY A 1 102 ? -6.906 -16.878 -12.214 1.00 96.00 102 GLY A N 1
ATOM 787 C CA . GLY A 1 102 ? -5.819 -16.730 -11.243 1.00 96.00 102 GLY A CA 1
ATOM 788 C C . GLY A 1 102 ? -6.007 -15.579 -10.251 1.00 96.00 102 GLY A C 1
ATOM 789 O O . GLY A 1 102 ? -7.050 -14.931 -10.210 1.00 96.00 102 GLY A O 1
ATOM 790 N N . GLY A 1 103 ? -4.969 -15.341 -9.450 1.00 96.94 103 GLY A N 1
ATOM 791 C CA . GLY A 1 103 ? -4.870 -14.243 -8.487 1.00 96.94 103 GLY A CA 1
ATOM 792 C C . GLY A 1 103 ? -3.513 -13.545 -8.588 1.00 96.94 103 GLY A C 1
ATOM 793 O O . GLY A 1 103 ? -2.648 -13.953 -9.365 1.00 96.94 103 GLY A O 1
ATOM 794 N N . LEU A 1 104 ? -3.336 -12.477 -7.820 1.00 98.19 104 LEU A N 1
ATOM 795 C CA . LEU A 1 104 ? -2.087 -11.723 -7.734 1.00 98.19 104 LEU A CA 1
ATOM 796 C C . LEU A 1 104 ? -1.350 -12.073 -6.437 1.00 98.19 104 LEU A C 1
ATOM 798 O O . LEU A 1 104 ? -1.987 -12.346 -5.424 1.00 98.19 104 LEU A O 1
ATOM 802 N N . LEU A 1 105 ? -0.019 -12.010 -6.469 1.00 98.31 105 LEU A N 1
ATOM 803 C CA . LEU A 1 105 ? 0.795 -12.003 -5.253 1.00 98.31 105 LEU A CA 1
ATOM 804 C C . LEU A 1 105 ? 0.853 -10.580 -4.694 1.00 98.31 105 LEU A C 1
ATOM 806 O O . LEU A 1 105 ? 1.123 -9.629 -5.435 1.00 98.31 105 LEU A O 1
ATOM 810 N N . VAL A 1 106 ? 0.623 -10.431 -3.393 1.00 98.56 106 VAL A N 1
ATOM 811 C CA . VAL A 1 106 ? 0.773 -9.159 -2.683 1.00 98.56 106 VAL A CA 1
ATOM 812 C C . VAL A 1 106 ? 2.252 -8.941 -2.373 1.00 98.56 106 VAL A C 1
ATOM 814 O O . VAL A 1 106 ? 2.898 -9.784 -1.750 1.00 98.56 106 VAL A O 1
ATOM 817 N N . LEU A 1 107 ? 2.786 -7.792 -2.797 1.00 98.44 107 LEU A N 1
ATOM 818 C CA . LEU A 1 107 ? 4.169 -7.398 -2.528 1.00 98.44 107 LEU A CA 1
ATOM 819 C C . LEU A 1 107 ? 4.240 -6.456 -1.325 1.00 98.44 107 LEU A C 1
ATOM 821 O O . LEU A 1 107 ? 3.569 -5.424 -1.297 1.00 98.44 107 LEU A O 1
ATOM 825 N N . GLY A 1 108 ? 5.086 -6.802 -0.358 1.00 96.88 108 GLY A N 1
ATOM 826 C CA . GLY A 1 108 ? 5.444 -5.936 0.760 1.00 96.88 108 GLY A CA 1
ATOM 827 C C . GLY A 1 108 ? 6.539 -4.943 0.376 1.00 96.88 108 GLY A C 1
ATOM 828 O O . GLY A 1 108 ? 7.254 -5.131 -0.609 1.00 96.88 108 GLY A O 1
ATOM 829 N N . SER A 1 109 ? 6.684 -3.889 1.176 1.00 96.06 109 SER A N 1
ATOM 830 C CA . SER A 1 109 ? 7.686 -2.840 0.949 1.00 96.06 109 SER A CA 1
ATOM 831 C C . SER A 1 109 ? 8.370 -2.352 2.231 1.00 96.06 109 SER A C 1
ATOM 833 O O . SER A 1 109 ? 8.845 -1.219 2.281 1.00 96.06 109 SER A O 1
ATOM 835 N N . ALA A 1 110 ? 8.389 -3.170 3.286 1.00 95.00 110 ALA A N 1
ATOM 836 C CA . ALA A 1 110 ? 9.155 -2.856 4.492 1.00 95.00 110 ALA A CA 1
ATOM 837 C C . ALA A 1 110 ? 10.654 -3.006 4.198 1.00 95.00 110 ALA A C 1
ATOM 839 O O . ALA A 1 110 ? 11.047 -3.988 3.570 1.00 95.00 110 ALA A O 1
ATOM 840 N N . ASN A 1 111 ? 11.485 -2.063 4.641 1.00 95.56 111 ASN A N 1
ATOM 841 C CA . ASN A 1 111 ? 12.945 -2.181 4.534 1.00 95.56 111 ASN A CA 1
ATOM 842 C C . ASN A 1 111 ? 13.550 -2.866 5.771 1.00 95.56 111 ASN A C 1
ATOM 844 O O . ASN A 1 111 ? 12.868 -3.070 6.785 1.00 95.56 111 ASN A O 1
ATOM 848 N N . VAL A 1 112 ? 14.832 -3.233 5.688 1.00 94.88 112 VAL A N 1
ATOM 849 C CA . VAL A 1 112 ? 15.510 -3.979 6.762 1.00 94.88 112 VAL A CA 1
ATOM 850 C C . VAL A 1 112 ? 15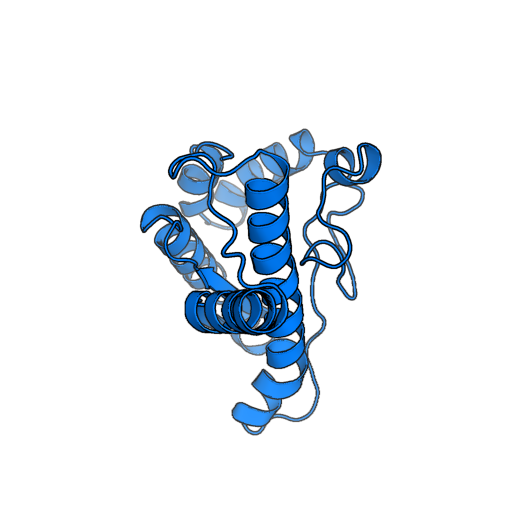.612 -3.167 8.055 1.00 94.88 112 VAL A C 1
ATOM 852 O O . VAL A 1 112 ? 15.456 -3.726 9.137 1.00 94.88 112 VAL A O 1
ATOM 855 N N . ASP A 1 113 ? 15.792 -1.847 7.959 1.00 94.06 113 ASP A N 1
ATOM 856 C CA . ASP A 1 113 ? 15.964 -0.971 9.122 1.00 94.06 113 ASP A CA 1
ATOM 857 C C . ASP A 1 113 ? 14.663 -0.855 9.934 1.00 94.06 113 ASP A C 1
ATOM 859 O O . ASP A 1 113 ? 14.668 -0.932 11.165 1.00 94.06 113 ASP A O 1
ATOM 863 N N . GLU A 1 114 ? 13.526 -0.708 9.248 1.00 91.31 114 GLU A N 1
ATOM 864 C CA . GLU A 1 114 ? 12.188 -0.694 9.858 1.00 91.31 114 GLU A CA 1
ATOM 865 C C . GLU A 1 114 ? 11.833 -2.054 10.457 1.00 91.31 114 GLU A C 1
ATOM 867 O O . GLU A 1 114 ? 11.330 -2.120 11.583 1.00 91.31 114 GLU A O 1
ATOM 872 N N . SER A 1 115 ? 12.156 -3.131 9.739 1.00 91.94 115 SER A N 1
ATOM 873 C CA . SER A 1 115 ? 11.924 -4.504 10.193 1.00 91.94 115 SER A CA 1
ATOM 874 C C . SER A 1 115 ? 12.730 -4.817 11.454 1.00 91.94 115 SER A C 1
ATOM 876 O O . SER A 1 115 ? 12.181 -5.351 12.416 1.00 91.94 115 SER A O 1
ATOM 878 N N . LEU A 1 116 ? 14.004 -4.411 11.497 1.00 94.69 116 LEU A N 1
ATOM 879 C CA . LEU A 1 116 ? 14.894 -4.601 12.645 1.00 94.69 116 LEU A CA 1
ATOM 880 C C . LEU A 1 116 ? 14.400 -3.854 13.887 1.00 94.69 116 LEU A C 1
ATOM 882 O O . LEU A 1 116 ? 14.462 -4.378 14.997 1.00 94.69 116 LEU A O 1
ATOM 886 N N . ARG A 1 117 ? 13.893 -2.629 13.714 1.00 94.81 117 ARG A N 1
ATOM 887 C CA . ARG A 1 117 ? 13.357 -1.824 14.823 1.00 94.81 117 ARG A CA 1
ATOM 888 C C . ARG A 1 117 ? 11.935 -2.211 15.227 1.00 94.81 117 ARG A C 1
ATOM 890 O O . ARG A 1 117 ? 11.436 -1.677 16.216 1.00 94.81 117 ARG A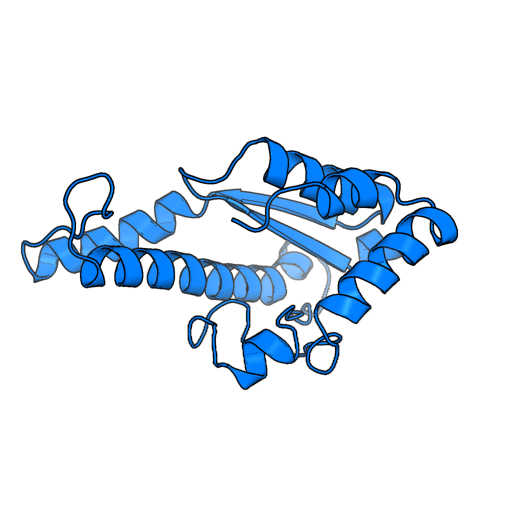 O 1
ATOM 897 N N . GLY A 1 118 ? 11.267 -3.070 14.456 1.00 93.00 118 GLY A N 1
ATOM 898 C CA . GLY A 1 118 ? 9.838 -3.337 14.610 1.00 93.00 118 GLY A CA 1
ATOM 899 C C . GLY A 1 118 ? 8.976 -2.090 14.384 1.00 93.00 118 GLY A C 1
ATOM 900 O O . GLY A 1 118 ? 7.898 -1.977 14.967 1.00 93.00 118 GLY A O 1
ATOM 901 N N . TYR A 1 119 ? 9.449 -1.133 13.578 1.00 92.38 119 TYR A N 1
ATOM 902 C CA . TYR A 1 119 ? 8.744 0.119 13.292 1.00 92.38 119 TYR A CA 1
ATOM 903 C C . TYR A 1 119 ? 7.714 -0.087 12.175 1.00 92.38 119 TYR A C 1
ATOM 905 O O . TYR A 1 119 ? 7.874 0.382 11.052 1.00 92.38 119 TYR A O 1
ATOM 913 N N . LEU A 1 120 ? 6.669 -0.851 12.489 1.00 92.50 120 LEU A N 1
ATOM 914 C CA . LEU A 1 120 ? 5.569 -1.197 11.589 1.00 92.50 120 LEU A CA 1
ATOM 915 C C . LEU A 1 120 ? 4.292 -1.485 12.384 1.00 92.50 120 LEU A C 1
ATOM 917 O O . LEU A 1 120 ? 4.345 -1.793 13.579 1.00 92.50 120 LEU A O 1
ATOM 921 N N . THR A 1 121 ? 3.130 -1.433 11.730 1.00 94.31 121 THR A N 1
ATOM 922 C CA . THR A 1 121 ? 1.896 -1.914 12.359 1.00 94.31 121 THR A CA 1
ATOM 923 C C . THR A 1 121 ? 1.765 -3.405 12.105 1.00 94.31 121 THR A C 1
ATOM 925 O O . THR A 1 121 ? 1.659 -3.851 10.968 1.00 94.31 121 THR A O 1
ATOM 928 N N . LYS A 1 122 ? 1.693 -4.215 13.164 1.00 95.88 122 LYS A N 1
ATOM 929 C CA . LYS A 1 122 ? 1.473 -5.657 12.994 1.00 95.88 122 LYS A CA 1
ATOM 930 C C . LYS A 1 122 ? 0.187 -5.919 12.191 1.00 95.88 122 LYS A C 1
ATOM 932 O O . LYS A 1 122 ? -0.888 -5.440 12.586 1.00 95.88 122 LYS A O 1
ATOM 937 N N . TYR A 1 123 ? 0.325 -6.705 11.119 1.00 96.50 123 TYR A N 1
ATOM 938 C CA . TYR A 1 123 ? -0.714 -7.038 10.135 1.00 96.50 123 TYR A CA 1
ATOM 939 C C . TYR A 1 123 ? -1.213 -5.863 9.273 1.00 96.50 123 TYR A C 1
ATOM 941 O O . TYR A 1 123 ? -2.370 -5.854 8.852 1.00 96.50 123 TYR A O 1
ATOM 949 N N . ASP A 1 124 ? -0.376 -4.856 9.026 1.00 96.62 124 ASP A N 1
ATOM 950 C CA . ASP A 1 124 ? -0.578 -3.910 7.922 1.00 96.62 124 ASP A CA 1
ATOM 951 C C . ASP A 1 124 ? 0.073 -4.417 6.617 1.00 96.62 124 ASP A C 1
ATOM 953 O O . ASP A 1 124 ? 0.431 -5.588 6.506 1.00 96.62 124 ASP A O 1
ATOM 957 N N . CYS A 1 125 ? 0.239 -3.539 5.622 1.00 94.94 125 CYS A N 1
ATOM 958 C CA . CYS A 1 125 ? 0.881 -3.871 4.345 1.00 94.94 125 CYS A CA 1
ATOM 959 C C . CYS A 1 125 ? 2.377 -4.248 4.447 1.00 94.94 125 CYS A C 1
ATOM 961 O O . CYS A 1 125 ? 2.981 -4.590 3.433 1.00 94.94 125 CYS A O 1
ATOM 963 N N . SER A 1 126 ? 2.990 -4.209 5.637 1.00 91.44 126 SER A N 1
ATOM 964 C CA . SER A 1 126 ? 4.283 -4.860 5.900 1.00 91.44 126 SER A CA 1
ATOM 965 C C . SER A 1 126 ? 4.177 -6.388 5.872 1.00 91.44 126 SER A C 1
ATOM 967 O O . SER A 1 126 ? 5.169 -7.068 5.620 1.00 91.44 126 SER A O 1
ATOM 969 N N . SER A 1 127 ? 2.978 -6.927 6.112 1.00 89.44 127 SER A N 1
ATOM 970 C CA . SER A 1 127 ? 2.648 -8.349 6.023 1.00 89.44 127 SER A CA 1
ATOM 971 C C . SER A 1 127 ? 2.041 -8.633 4.648 1.00 89.44 127 SER A C 1
ATOM 973 O O . SER A 1 127 ? 0.891 -8.288 4.383 1.00 89.44 127 SER A O 1
ATOM 975 N N . ALA A 1 128 ? 2.840 -9.229 3.772 1.00 97.00 128 ALA A N 1
ATOM 976 C CA . ALA A 1 128 ? 2.494 -9.551 2.391 1.00 97.00 128 ALA A CA 1
ATOM 977 C C . ALA A 1 128 ? 2.998 -10.961 2.042 1.00 97.00 128 ALA A C 1
ATOM 979 O O . ALA A 1 128 ? 3.678 -11.585 2.859 1.00 97.00 128 ALA A O 1
ATOM 980 N N . ASP A 1 129 ? 2.710 -11.452 0.835 1.00 98.19 129 ASP A N 1
ATOM 981 C CA . ASP A 1 129 ? 3.121 -12.801 0.423 1.00 98.19 129 ASP A CA 1
ATOM 982 C C . ASP A 1 129 ? 4.643 -12.893 0.274 1.00 98.19 129 ASP A C 1
ATOM 984 O O . ASP A 1 129 ? 5.271 -13.841 0.743 1.00 98.19 129 ASP A O 1
ATOM 988 N N . ILE A 1 130 ? 5.244 -11.877 -0.353 1.00 97.88 130 ILE A N 1
ATOM 989 C CA . ILE A 1 130 ? 6.694 -11.724 -0.494 1.00 97.88 130 ILE A CA 1
ATOM 990 C C . ILE A 1 130 ? 7.095 -10.251 -0.374 1.00 97.88 130 ILE A C 1
ATOM 992 O O . ILE A 1 130 ? 6.352 -9.352 -0.769 1.00 97.88 130 ILE A O 1
ATOM 996 N N . ASN A 1 131 ? 8.296 -9.988 0.142 1.00 97.88 131 ASN A N 1
ATOM 997 C CA . ASN A 1 131 ? 8.863 -8.642 0.230 1.00 97.88 131 ASN A CA 1
ATOM 998 C C . ASN A 1 131 ? 10.251 -8.609 -0.438 1.00 97.88 131 ASN A C 1
ATOM 1000 O O . ASN A 1 131 ? 11.225 -9.050 0.176 1.00 97.88 131 ASN A O 1
ATOM 1004 N N . PRO A 1 132 ? 10.369 -8.086 -1.673 1.00 97.38 132 PRO A N 1
ATOM 1005 C CA . PRO A 1 132 ? 11.628 -8.099 -2.417 1.00 97.38 132 PRO A CA 1
ATOM 1006 C C . PRO A 1 132 ? 12.688 -7.143 -1.852 1.00 97.38 132 PRO A C 1
ATOM 1008 O O . PRO A 1 132 ? 13.865 -7.298 -2.164 1.00 97.38 132 PRO A O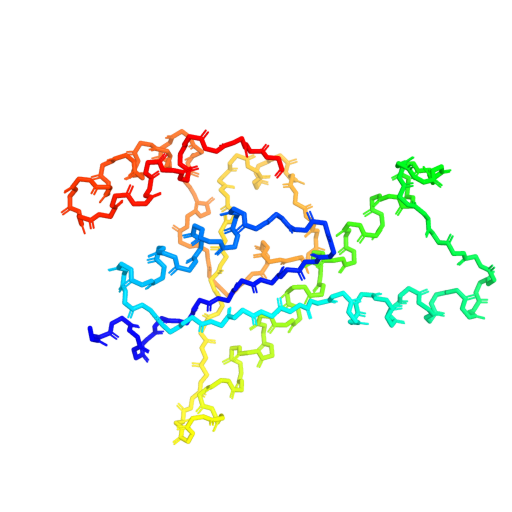 1
ATOM 1011 N N . ILE A 1 133 ? 12.295 -6.167 -1.027 1.00 97.50 133 ILE A N 1
ATOM 1012 C CA . ILE A 1 133 ? 13.205 -5.162 -0.454 1.00 97.50 133 ILE A CA 1
ATOM 1013 C C . ILE A 1 133 ? 13.441 -5.341 1.051 1.00 97.50 133 ILE A C 1
ATOM 1015 O O . ILE A 1 133 ? 14.134 -4.532 1.665 1.00 97.50 133 ILE A O 1
ATOM 1019 N N . GLY A 1 134 ? 12.912 -6.416 1.646 1.00 95.56 134 GLY A N 1
ATOM 1020 C CA . GLY A 1 134 ? 12.957 -6.663 3.092 1.00 95.56 134 GLY A CA 1
ATOM 1021 C C . GLY A 1 134 ? 14.359 -6.763 3.691 1.00 95.56 134 GLY A C 1
ATOM 1022 O O . GLY A 1 134 ? 14.538 -6.482 4.870 1.00 95.56 134 GLY A O 1
ATOM 1023 N N . GLY A 1 135 ? 15.355 -7.135 2.883 1.00 96.62 135 GLY A N 1
ATOM 1024 C CA . GLY A 1 135 ? 16.759 -7.236 3.293 1.00 96.62 135 GLY A CA 1
ATOM 1025 C C . GLY A 1 135 ? 17.627 -6.033 2.915 1.00 96.62 135 GLY A C 1
ATOM 1026 O O . GLY A 1 135 ? 18.841 -6.109 3.069 1.00 96.62 135 GLY A O 1
ATOM 1027 N N . ILE A 1 136 ? 17.045 -4.953 2.385 1.00 97.62 136 ILE A N 1
ATOM 1028 C CA . ILE A 1 136 ? 17.792 -3.813 1.835 1.00 97.62 136 ILE A CA 1
ATOM 1029 C C . ILE A 1 136 ? 17.688 -2.614 2.781 1.00 97.62 136 ILE A C 1
ATOM 1031 O O . ILE A 1 136 ? 16.606 -2.319 3.299 1.00 97.62 136 ILE A O 1
ATOM 1035 N N . SER A 1 137 ? 18.810 -1.918 2.996 1.00 96.94 137 SER A N 1
ATOM 1036 C CA . SER A 1 137 ? 18.855 -0.707 3.819 1.00 96.94 137 SER A CA 1
ATOM 1037 C C . SER A 1 137 ? 18.105 0.452 3.167 1.00 96.94 137 SER A C 1
ATOM 1039 O O . SER A 1 137 ? 18.030 0.585 1.942 1.00 96.94 137 SER A O 1
ATOM 1041 N N . LYS A 1 138 ? 17.571 1.354 3.987 1.00 94.75 138 LYS A N 1
ATOM 1042 C CA . LYS A 1 138 ? 16.902 2.573 3.528 1.00 94.75 138 LYS A CA 1
ATOM 1043 C C . LYS A 1 138 ? 17.842 3.469 2.725 1.00 94.75 138 LYS A C 1
ATOM 1045 O O . LYS A 1 138 ? 17.396 4.146 1.799 1.00 94.75 138 LYS A O 1
ATOM 1050 N N . THR A 1 139 ? 19.129 3.472 3.063 1.00 96.69 139 THR A N 1
ATOM 1051 C CA . THR A 1 139 ? 20.161 4.208 2.325 1.00 96.69 139 THR A CA 1
ATOM 1052 C C . THR A 1 139 ? 20.338 3.630 0.924 1.00 96.69 139 THR A C 1
ATOM 1054 O O . THR A 1 139 ? 20.258 4.379 -0.051 1.00 96.69 139 THR A O 1
ATOM 1057 N N . ASP A 1 140 ? 20.469 2.309 0.804 1.00 97.75 140 ASP A N 1
ATOM 1058 C CA . ASP A 1 140 ? 20.638 1.642 -0.491 1.00 97.75 140 ASP A CA 1
ATOM 1059 C C . ASP A 1 140 ? 19.393 1.771 -1.365 1.00 97.75 140 ASP A C 1
ATOM 1061 O O . ASP A 1 140 ? 19.511 1.981 -2.569 1.00 97.75 140 ASP A O 1
ATOM 1065 N N . LEU A 1 141 ? 18.193 1.745 -0.776 1.00 97.56 141 LEU A N 1
ATOM 1066 C CA . LEU A 1 141 ? 16.956 2.011 -1.514 1.00 97.56 141 LEU A CA 1
ATOM 1067 C C . LEU A 1 141 ? 16.948 3.415 -2.125 1.00 97.56 141 LEU A C 1
ATOM 1069 O O . LEU A 1 141 ? 16.579 3.572 -3.286 1.00 97.56 141 LEU A O 1
ATOM 1073 N N . LYS A 1 142 ? 17.395 4.444 -1.393 1.00 96.50 142 LYS A N 1
ATOM 1074 C CA . LYS A 1 142 ? 17.499 5.807 -1.943 1.00 96.50 142 LYS A CA 1
ATOM 1075 C C . LYS A 1 142 ? 18.537 5.901 -3.060 1.00 96.50 142 LYS A C 1
ATOM 1077 O O . LYS A 1 142 ? 18.289 6.570 -4.062 1.00 96.50 142 LYS A O 1
ATOM 1082 N N . LEU A 1 143 ? 19.683 5.237 -2.906 1.00 97.44 143 LEU A N 1
ATOM 1083 C CA . LEU A 1 143 ? 20.709 5.168 -3.950 1.00 97.44 143 LEU A CA 1
ATOM 1084 C C . LEU A 1 143 ? 20.184 4.446 -5.195 1.00 97.44 143 LEU A C 1
ATOM 1086 O O . LEU A 1 143 ? 20.359 4.939 -6.308 1.00 97.44 143 LEU A O 1
ATOM 1090 N N . PHE A 1 144 ? 19.470 3.336 -5.008 1.00 98.06 144 PHE A N 1
ATOM 1091 C CA . PHE A 1 144 ? 18.836 2.597 -6.092 1.00 98.06 144 PHE A CA 1
ATOM 1092 C C . PHE A 1 144 ? 17.794 3.442 -6.823 1.00 98.06 144 PHE A C 1
ATOM 1094 O O . PHE A 1 144 ? 17.801 3.461 -8.046 1.00 98.06 144 PHE A O 1
ATOM 1101 N N . LEU A 1 145 ? 16.934 4.176 -6.112 1.00 97.31 145 LEU A N 1
ATOM 1102 C CA . LEU A 1 145 ? 15.949 5.057 -6.748 1.00 97.31 145 LEU A CA 1
ATOM 1103 C C . LEU A 1 145 ? 16.616 6.186 -7.547 1.00 97.31 145 LEU A C 1
ATOM 1105 O O . LEU A 1 145 ? 16.163 6.492 -8.648 1.00 97.31 145 LEU A O 1
ATOM 1109 N N . ASN A 1 146 ? 17.712 6.762 -7.039 1.00 97.06 146 ASN A N 1
ATOM 1110 C CA . ASN A 1 146 ? 18.503 7.746 -7.783 1.00 97.06 146 ASN A CA 1
ATOM 1111 C C . ASN A 1 146 ? 19.092 7.150 -9.068 1.00 97.06 146 ASN A C 1
ATOM 1113 O O . ASN A 1 146 ? 18.984 7.763 -10.123 1.00 97.06 146 ASN A O 1
ATOM 1117 N N . TYR A 1 147 ? 19.660 5.945 -8.995 1.00 97.94 147 TYR A N 1
ATOM 1118 C CA . TYR A 1 147 ? 20.151 5.226 -10.172 1.00 97.94 147 TYR A CA 1
ATOM 1119 C C . TYR A 1 147 ? 19.022 4.886 -11.158 1.00 97.94 147 TYR A C 1
ATOM 1121 O O . TYR A 1 147 ? 19.152 5.085 -12.365 1.00 97.94 147 TYR A O 1
ATOM 1129 N N . ALA A 1 148 ? 17.899 4.378 -10.645 1.00 97.69 148 ALA A N 1
ATOM 1130 C CA . ALA A 1 148 ? 16.758 3.920 -11.425 1.00 97.69 148 ALA A CA 1
ATOM 1131 C C . ALA A 1 148 ? 16.102 5.056 -12.212 1.00 97.69 148 ALA A C 1
ATOM 1133 O O . ALA A 1 148 ? 15.663 4.834 -13.340 1.00 97.69 148 ALA A O 1
ATOM 1134 N N . LYS A 1 149 ? 16.078 6.264 -11.637 1.00 96.81 149 LYS A N 1
ATOM 1135 C CA . LYS A 1 149 ? 15.589 7.482 -12.288 1.00 96.81 149 LYS A CA 1
ATOM 1136 C C . LYS A 1 149 ? 16.232 7.671 -13.661 1.00 96.81 149 LYS A C 1
ATOM 1138 O O . LYS A 1 149 ? 15.514 7.827 -14.641 1.00 96.81 149 LYS A O 1
ATOM 1143 N N . ASP A 1 150 ? 17.560 7.604 -13.723 1.00 96.81 150 ASP A N 1
ATOM 1144 C CA . ASP A 1 150 ? 18.313 7.839 -14.958 1.00 96.81 150 ASP A CA 1
ATOM 1145 C C . ASP A 1 150 ? 18.372 6.575 -15.829 1.00 96.81 150 ASP A C 1
ATOM 1147 O O . ASP A 1 150 ? 18.212 6.632 -17.046 1.00 96.81 150 ASP A O 1
ATOM 1151 N N . ARG A 1 151 ? 18.558 5.397 -15.215 1.00 98.19 151 ARG A N 1
ATOM 1152 C CA . ARG A 1 151 ? 18.728 4.132 -15.947 1.00 98.19 151 ARG A CA 1
ATOM 1153 C C . ARG A 1 151 ? 17.471 3.674 -16.684 1.00 98.19 151 ARG A C 1
ATOM 1155 O O . ARG A 1 151 ? 17.600 3.032 -17.734 1.00 98.19 151 ARG A O 1
ATOM 1162 N N . PHE A 1 152 ? 16.303 3.920 -16.093 1.00 97.06 152 PHE A N 1
ATOM 1163 C CA . PHE A 1 152 ? 15.005 3.448 -16.578 1.00 97.06 152 PHE A CA 1
ATOM 1164 C C . PHE A 1 152 ? 14.092 4.584 -17.058 1.00 97.06 152 PHE A C 1
ATOM 1166 O O . PHE A 1 152 ? 12.928 4.313 -17.337 1.00 97.06 152 PHE A O 1
ATOM 1173 N N . ASP A 1 153 ? 14.609 5.814 -17.161 1.00 96.56 153 ASP A N 1
ATOM 1174 C CA . ASP A 1 153 ? 13.856 7.006 -17.579 1.00 96.56 153 ASP A CA 1
ATOM 1175 C C . ASP A 1 153 ? 12.581 7.223 -16.739 1.00 96.56 153 ASP A C 1
ATOM 1177 O O . ASP A 1 153 ? 11.455 7.299 -17.230 1.00 96.56 153 ASP A O 1
ATOM 1181 N N . LEU A 1 154 ? 12.768 7.272 -15.415 1.00 97.44 154 LEU A N 1
ATOM 1182 C CA . LEU A 1 154 ? 11.700 7.435 -14.423 1.00 97.44 154 LEU A CA 1
ATOM 1183 C C . LEU A 1 154 ? 11.840 8.779 -13.685 1.00 97.44 154 LEU A C 1
ATOM 1185 O O . LEU A 1 154 ? 12.149 8.796 -12.488 1.00 97.44 154 LEU A O 1
ATOM 1189 N N . PRO A 1 155 ? 11.623 9.931 -14.349 1.00 96.81 155 PRO A N 1
ATOM 1190 C CA . PRO A 1 155 ? 11.925 11.242 -13.773 1.00 96.81 155 PRO A CA 1
ATOM 1191 C C . PRO A 1 155 ? 11.098 11.587 -12.526 1.00 96.81 155 PRO A C 1
ATOM 1193 O O . PRO A 1 155 ? 11.564 12.366 -11.695 1.00 96.81 155 PRO A O 1
ATOM 1196 N N . VAL A 1 156 ? 9.925 10.964 -12.328 1.00 97.38 156 VAL A N 1
ATOM 1197 C CA . VAL A 1 156 ? 9.096 11.168 -11.119 1.00 97.38 156 VAL A CA 1
ATOM 1198 C C . VAL A 1 156 ? 9.810 10.725 -9.836 1.00 97.38 156 VAL A C 1
ATOM 1200 O O . VAL A 1 156 ? 9.464 11.162 -8.738 1.00 97.38 156 VAL A O 1
ATOM 1203 N N . LEU A 1 157 ? 10.827 9.863 -9.949 1.00 97.12 157 LEU A N 1
ATOM 1204 C CA . LEU A 1 157 ? 11.612 9.432 -8.799 1.00 97.12 157 LEU A CA 1
ATOM 1205 C C . LEU A 1 157 ? 12.353 10.604 -8.139 1.00 97.12 157 LEU A C 1
ATOM 1207 O O . LEU A 1 157 ? 12.555 10.552 -6.929 1.00 97.12 157 LEU A O 1
ATOM 1211 N N . SER A 1 158 ? 12.671 11.682 -8.870 1.00 96.06 158 SER A N 1
ATOM 1212 C CA . SER A 1 158 ? 13.190 12.926 -8.273 1.00 96.06 158 SER A CA 1
ATOM 1213 C C . SER A 1 158 ? 12.210 13.522 -7.267 1.00 96.06 158 SER A C 1
ATOM 1215 O O . SER A 1 158 ? 12.593 13.840 -6.143 1.00 96.06 158 SER A O 1
ATOM 1217 N N . ASP A 1 159 ? 10.934 13.618 -7.645 1.00 95.06 159 ASP A N 1
ATOM 1218 C CA . ASP A 1 159 ? 9.889 14.206 -6.805 1.00 95.06 159 ASP A CA 1
ATOM 1219 C C . ASP A 1 159 ? 9.592 13.320 -5.594 1.00 95.06 159 ASP A C 1
ATOM 1221 O O . ASP A 1 159 ? 9.315 13.810 -4.500 1.00 95.06 159 ASP A O 1
ATOM 1225 N N . ILE A 1 160 ? 9.662 11.998 -5.776 1.00 95.50 160 ILE A N 1
ATOM 1226 C CA . ILE A 1 160 ? 9.503 11.026 -4.689 1.00 95.50 160 ILE A CA 1
ATOM 1227 C C . ILE A 1 160 ? 10.672 11.122 -3.703 1.00 95.50 160 ILE A C 1
ATOM 1229 O O . ILE A 1 160 ? 10.444 11.097 -2.496 1.00 95.50 160 ILE A O 1
ATOM 1233 N N . LEU A 1 161 ? 11.907 11.258 -4.192 1.00 94.69 161 LEU A N 1
ATOM 1234 C CA . LEU A 1 161 ? 13.102 11.375 -3.352 1.00 94.69 161 LEU A CA 1
ATOM 1235 C C . LEU A 1 161 ? 13.205 12.725 -2.634 1.00 94.69 161 LEU A C 1
ATOM 1237 O O . LEU A 1 161 ? 13.736 12.775 -1.525 1.00 94.69 161 LEU A O 1
ATOM 1241 N N . GLY A 1 162 ? 12.707 13.798 -3.252 1.00 92.75 162 GLY A N 1
ATOM 1242 C CA . GLY A 1 162 ? 12.667 15.141 -2.669 1.00 92.75 162 GLY A CA 1
ATOM 1243 C C . GLY A 1 162 ? 11.518 15.366 -1.682 1.00 92.75 162 GLY A C 1
ATOM 1244 O O . GLY A 1 162 ? 11.543 16.341 -0.932 1.00 92.75 162 GLY A O 1
ATOM 1245 N N . ALA A 1 163 ? 10.515 14.485 -1.658 1.00 92.00 163 ALA A N 1
ATOM 1246 C CA . ALA A 1 163 ? 9.384 14.606 -0.748 1.00 92.00 163 ALA A CA 1
ATOM 1247 C C . ALA A 1 163 ? 9.779 14.288 0.711 1.00 92.00 163 ALA A C 1
ATOM 1249 O O . ALA A 1 163 ? 10.570 13.372 0.962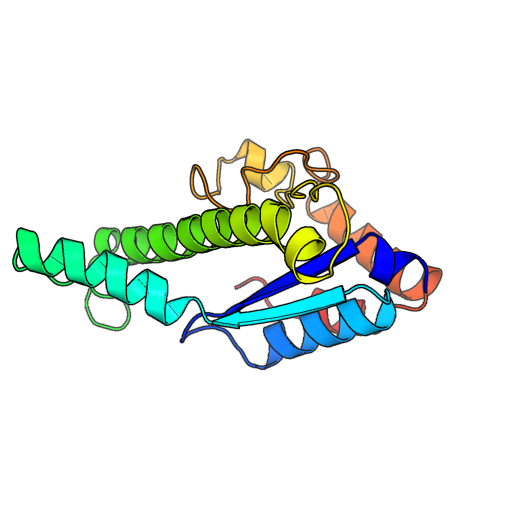 1.00 92.00 163 ALA A O 1
ATOM 1250 N N . PRO A 1 164 ? 9.199 14.992 1.702 1.00 85.94 164 PRO A N 1
ATOM 1251 C CA . PRO A 1 164 ? 9.407 14.659 3.104 1.00 85.94 164 PRO A CA 1
ATOM 1252 C C . PRO A 1 164 ? 8.817 13.277 3.421 1.00 85.94 164 PRO A C 1
ATOM 1254 O O . PRO A 1 164 ? 7.722 12.931 2.978 1.00 85.94 164 PRO A O 1
ATOM 1257 N N . ALA A 1 165 ? 9.551 12.481 4.202 1.00 75.81 165 ALA A N 1
ATOM 1258 C CA . ALA A 1 165 ? 9.078 11.195 4.709 1.00 75.81 165 ALA A CA 1
ATOM 1259 C C . ALA A 1 165 ? 8.202 11.431 5.950 1.00 75.81 165 ALA A C 1
ATOM 1261 O O . ALA A 1 165 ? 8.697 11.366 7.077 1.00 75.81 165 ALA A O 1
ATOM 1262 N N . THR A 1 166 ? 6.934 11.768 5.723 1.00 60.03 166 THR A N 1
ATOM 1263 C CA . THR A 1 166 ? 5.922 12.064 6.755 1.00 60.03 166 THR A CA 1
ATOM 1264 C C . THR A 1 166 ? 4.674 11.229 6.562 1.00 60.03 166 THR A C 1
ATOM 1266 O O . THR A 1 166 ? 4.252 11.110 5.388 1.00 60.03 166 THR A O 1
#

Organism: Triatoma infestans (NCBI:txid30076)

pLDDT: mean 95.46, std 4.3, range [60.03, 98.56]

Secondary structure (DSSP, 8-state):
-HHHHH-EEEEEE-TT--HHHHHHHHHHHHHHT-EEEEEE-HHHHHHHHHHHHHHHS-----GGGT--HHHHHHHHHHHHHHHHHHHHHHHHHTTGGGT--S-PPPBP---HHHHHHT-S-TTSTTS-SB-TTTTS-HHHHHHHHHHHHHHTT-THHHHHHHS---

Sequence (166 aa):
ELCGRLFFTCYMATENSSTDTKARAKQLSHQIGSYHSEINISGAVSAMLNIFALITGMRPRFSVHGGSPRECLAMQNVQARVRMVMAYLFAQLMLWAKGRPGGLLVLGSANVDESLRGYLTKYDCSSADINP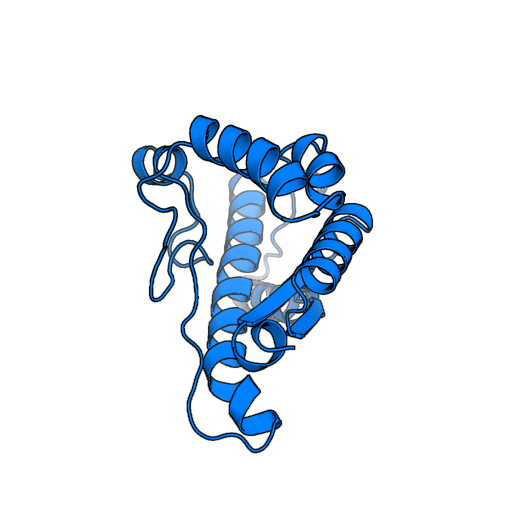IGGISKTDLKLFLNYAKDRFDLPVLSDILGAPAT